Protein AF-A0AAW8JD88-F1 (afdb_monomer)

Stru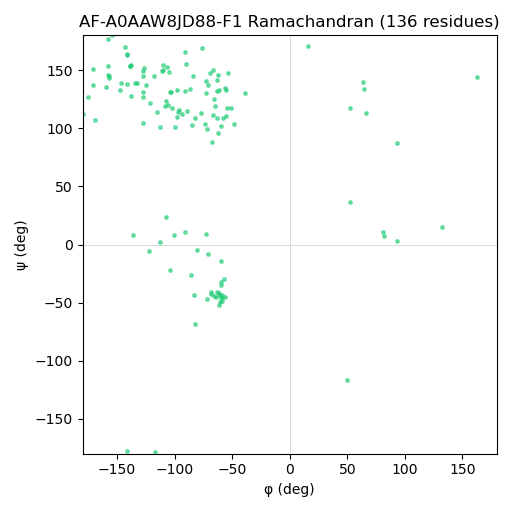cture (mmCIF, N/CA/C/O backbone):
data_AF-A0AAW8JD88-F1
#
_entry.id   AF-A0AAW8JD88-F1
#
loop_
_atom_site.group_PDB
_atom_site.id
_atom_site.type_symbol
_atom_site.label_atom_id
_atom_site.label_alt_id
_atom_site.label_comp_id
_atom_site.label_asym_id
_atom_site.label_entity_id
_atom_site.label_seq_id
_atom_site.pdbx_PDB_ins_code
_atom_site.Cartn_x
_atom_site.Cartn_y
_atom_site.Cartn_z
_atom_site.occupancy
_atom_site.B_iso_or_equiv
_atom_site.auth_seq_id
_atom_site.auth_comp_id
_atom_site.auth_asym_id
_atom_site.auth_atom_id
_atom_site.pdbx_PDB_model_num
ATOM 1 N N . MET A 1 1 ? -18.178 -55.313 57.713 1.00 43.75 1 MET A N 1
ATOM 2 C CA . MET A 1 1 ? -18.282 -54.591 59.000 1.00 43.75 1 MET A CA 1
ATOM 3 C C . MET A 1 1 ? -17.982 -55.591 60.119 1.00 43.75 1 MET A C 1
ATOM 5 O O . MET A 1 1 ? -18.833 -56.425 60.384 1.00 43.75 1 MET A O 1
ATOM 9 N N . LEU A 1 2 ? -16.774 -55.594 60.708 1.00 39.50 2 LEU A N 1
ATOM 10 C CA . LEU A 1 2 ? -16.483 -56.293 61.974 1.00 39.50 2 LEU A CA 1
ATOM 11 C C . LEU A 1 2 ? -15.242 -55.688 62.670 1.00 39.50 2 LEU A C 1
ATOM 13 O O . LEU A 1 2 ? -14.351 -55.156 62.017 1.00 39.50 2 LEU A O 1
ATOM 17 N N . ARG A 1 3 ? -15.291 -55.693 64.005 1.00 40.66 3 ARG A N 1
ATOM 18 C CA . ARG A 1 3 ? -14.590 -54.881 65.019 1.00 40.66 3 ARG A CA 1
ATOM 19 C C . ARG A 1 3 ? -13.083 -55.187 65.230 1.00 40.66 3 ARG A C 1
ATOM 21 O O . ARG A 1 3 ? -12.720 -56.350 65.271 1.00 40.66 3 ARG A O 1
ATOM 28 N N . ARG A 1 4 ? -12.284 -54.111 65.428 1.00 40.97 4 ARG A N 1
ATOM 29 C CA . ARG A 1 4 ? -11.343 -53.726 66.544 1.00 40.97 4 ARG A CA 1
ATOM 30 C C . ARG A 1 4 ? -10.883 -54.802 67.575 1.00 40.97 4 ARG A C 1
ATOM 32 O O . ARG A 1 4 ? -11.647 -55.738 67.768 1.00 40.97 4 ARG A O 1
ATOM 39 N N . PRO A 1 5 ? -9.890 -54.549 68.482 1.00 62.41 5 PRO A N 1
ATOM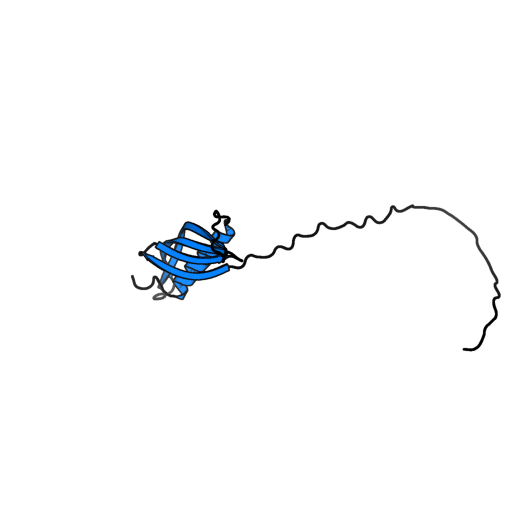 40 C CA . PRO A 1 5 ? -8.708 -53.636 68.530 1.00 62.41 5 PRO A CA 1
ATOM 41 C C . PRO A 1 5 ? -7.434 -54.289 69.183 1.00 62.41 5 PRO A C 1
ATOM 43 O O . PRO A 1 5 ? -7.495 -55.442 69.581 1.00 62.41 5 PRO A O 1
ATOM 46 N N . PHE A 1 6 ? -6.305 -53.567 69.332 1.00 46.56 6 PHE A N 1
ATOM 47 C CA . PHE A 1 6 ? -5.532 -53.339 70.590 1.00 46.56 6 PHE A CA 1
ATOM 48 C C . PHE A 1 6 ? -4.091 -52.839 70.338 1.00 46.56 6 PHE A C 1
ATOM 50 O O . PHE A 1 6 ? -3.442 -53.188 69.359 1.00 46.56 6 PHE A O 1
ATOM 57 N N . SER A 1 7 ? -3.643 -51.966 71.242 1.00 39.19 7 SER A N 1
ATOM 58 C CA . SER A 1 7 ? -2.461 -51.100 71.178 1.00 39.19 7 SER A CA 1
ATOM 59 C C . SER A 1 7 ? -1.167 -51.703 71.747 1.00 39.19 7 SER A C 1
ATOM 61 O O . SER A 1 7 ? -1.220 -52.454 72.711 1.00 39.19 7 SER A O 1
ATOM 63 N N . ALA A 1 8 ? -0.052 -51.161 71.231 1.00 45.03 8 ALA A N 1
ATOM 64 C CA . ALA A 1 8 ? 1.182 -50.707 71.904 1.00 45.03 8 ALA A CA 1
ATOM 65 C C . ALA A 1 8 ? 2.101 -51.701 72.642 1.00 45.03 8 ALA A C 1
ATOM 67 O O . ALA A 1 8 ? 1.667 -52.400 73.542 1.00 45.03 8 ALA A O 1
ATOM 68 N N . PHE A 1 9 ? 3.416 -51.589 72.386 1.00 38.41 9 PHE A N 1
ATOM 69 C CA . PHE A 1 9 ? 4.437 -51.424 73.436 1.00 38.41 9 PHE A CA 1
ATOM 70 C C . PHE A 1 9 ? 5.723 -50.774 72.874 1.00 38.41 9 PHE A C 1
ATOM 72 O O . PHE A 1 9 ? 6.105 -51.004 71.731 1.00 38.41 9 PHE A O 1
ATOM 79 N N . VAL A 1 10 ? 6.341 -49.921 73.694 1.00 41.00 10 VAL A N 1
ATOM 80 C CA . VAL A 1 10 ? 7.486 -49.017 73.449 1.00 41.00 10 VAL A CA 1
ATOM 81 C C . VAL A 1 10 ? 8.726 -49.525 74.204 1.00 41.00 10 VAL A C 1
ATOM 83 O O . VAL A 1 10 ? 8.548 -50.062 75.292 1.00 41.00 10 VAL A O 1
ATOM 86 N N . LEU A 1 11 ? 9.950 -49.273 73.703 1.00 31.30 11 LEU A N 1
ATOM 87 C CA . LEU A 1 11 ? 11.196 -49.034 74.485 1.00 31.30 11 LEU A CA 1
ATOM 88 C C . LEU A 1 11 ? 12.295 -48.512 73.509 1.00 31.30 11 LEU A C 1
ATOM 90 O O . LEU A 1 11 ? 12.597 -49.209 72.549 1.00 31.30 11 LEU A O 1
ATOM 94 N N . ALA A 1 12 ? 12.711 -47.230 73.491 1.00 41.97 12 ALA A N 1
ATOM 95 C CA . ALA A 1 12 ? 13.675 -46.503 74.359 1.00 41.97 12 ALA A CA 1
ATOM 96 C C . ALA A 1 12 ? 15.127 -47.044 74.260 1.00 41.97 12 ALA A C 1
ATOM 98 O O . ALA A 1 12 ? 15.292 -48.252 74.236 1.00 41.97 12 ALA A O 1
ATOM 99 N N . VAL A 1 13 ? 16.254 -46.309 74.239 1.00 41.78 13 VAL A N 1
ATOM 100 C CA . VAL A 1 13 ? 16.716 -44.899 74.397 1.00 41.78 13 VAL A CA 1
ATOM 101 C C . VAL A 1 13 ? 18.226 -44.928 73.984 1.00 41.78 13 VAL A C 1
ATOM 103 O O . VAL A 1 13 ? 18.814 -46.003 74.053 1.00 41.78 13 VAL A O 1
ATOM 106 N N . THR A 1 14 ? 18.873 -43.876 73.445 1.00 35.09 14 THR A N 1
ATOM 107 C CA . THR A 1 14 ? 19.879 -43.033 74.157 1.00 35.09 14 THR A CA 1
ATOM 108 C C . THR A 1 14 ? 20.287 -41.774 73.356 1.00 35.09 14 THR A C 1
ATOM 110 O O . THR A 1 14 ? 20.544 -41.829 72.159 1.00 35.09 14 THR A O 1
ATOM 113 N N . LEU A 1 15 ? 20.384 -40.638 74.061 1.00 44.66 15 LEU A N 1
ATOM 114 C CA . LEU A 1 15 ? 21.053 -39.369 73.691 1.00 44.66 15 LEU A CA 1
ATOM 115 C C . LEU A 1 15 ? 22.353 -39.259 74.529 1.00 44.66 15 LEU A C 1
ATOM 117 O O . LEU A 1 15 ? 22.360 -39.834 75.623 1.00 44.66 15 LEU A O 1
ATOM 121 N N . PRO A 1 16 ? 23.432 -38.559 74.095 1.00 46.31 16 PRO A N 1
ATOM 122 C CA . PRO A 1 16 ? 23.531 -37.099 74.323 1.00 46.31 16 PRO A CA 1
ATOM 123 C C . PRO A 1 16 ? 24.277 -36.284 73.224 1.00 46.31 16 PRO A C 1
ATOM 125 O O . PRO A 1 16 ? 25.270 -36.725 72.664 1.00 46.31 16 PRO A O 1
ATOM 128 N N . ILE A 1 17 ? 23.708 -35.155 72.771 1.00 48.22 17 ILE A N 1
ATOM 129 C CA . ILE A 1 17 ? 24.075 -33.735 73.041 1.00 48.22 17 ILE A CA 1
ATOM 130 C C . ILE A 1 17 ? 25.439 -33.273 72.483 1.00 48.22 17 ILE A C 1
ATOM 132 O O . ILE A 1 17 ? 26.474 -33.623 73.035 1.00 48.22 17 ILE A O 1
ATOM 136 N N . THR A 1 18 ? 25.426 -32.353 71.499 1.00 38.62 18 THR A N 1
ATOM 137 C CA . THR A 1 18 ? 26.150 -31.050 71.538 1.00 38.62 18 THR A CA 1
ATOM 138 C C . THR A 1 18 ? 25.856 -30.156 70.308 1.00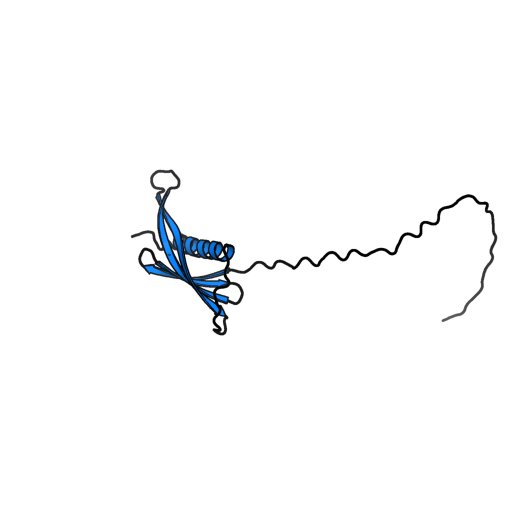 38.62 18 THR A C 1
ATOM 140 O O . THR A 1 18 ? 26.058 -30.573 69.177 1.00 38.62 18 THR A O 1
ATOM 143 N N . GLY A 1 19 ? 25.436 -28.899 70.545 1.00 38.09 19 GLY A N 1
ATOM 144 C CA . GLY A 1 19 ? 25.866 -27.723 69.758 1.00 38.09 19 GLY A CA 1
ATOM 145 C C . GLY A 1 19 ? 25.056 -27.214 68.544 1.00 38.09 19 GLY A C 1
A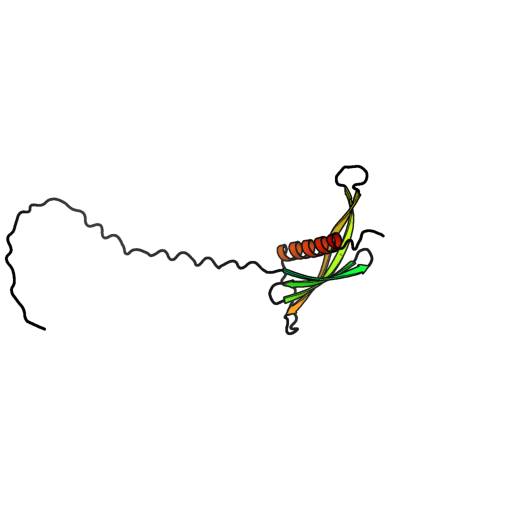TOM 146 O O . GLY A 1 19 ? 25.417 -27.496 67.416 1.00 38.09 19 GLY A O 1
ATOM 147 N N . LEU A 1 20 ? 24.066 -26.344 68.808 1.00 39.16 20 LEU A N 1
ATOM 148 C CA . LEU A 1 20 ? 23.851 -25.001 68.210 1.00 39.16 20 LEU A CA 1
ATOM 149 C C . LEU A 1 20 ? 23.827 -24.799 66.669 1.00 39.16 20 LEU A C 1
ATOM 151 O O . LEU A 1 20 ? 24.849 -24.917 66.016 1.00 39.16 20 LEU A O 1
ATOM 155 N N . PHE A 1 21 ? 22.682 -24.347 66.128 1.00 42.06 21 PHE A N 1
ATOM 156 C CA . PHE A 1 21 ? 22.431 -23.008 65.534 1.00 42.06 21 PHE A CA 1
ATOM 157 C C . PHE A 1 21 ? 20.967 -22.952 65.045 1.00 42.06 21 PHE A C 1
ATOM 159 O O . PHE A 1 21 ? 20.595 -23.638 64.098 1.00 42.06 21 PHE A O 1
ATOM 166 N N . ILE A 1 22 ? 20.118 -22.130 65.675 1.00 38.56 22 ILE A N 1
ATOM 167 C CA . ILE A 1 22 ? 18.812 -21.775 65.097 1.00 38.56 22 ILE A CA 1
ATOM 168 C C . ILE A 1 22 ? 19.064 -20.646 64.102 1.00 38.56 22 ILE A C 1
ATOM 170 O O . ILE A 1 22 ? 19.347 -19.520 64.505 1.00 38.56 22 ILE A O 1
ATOM 174 N N . TYR A 1 23 ? 18.944 -20.936 62.808 1.00 38.34 23 TYR A N 1
ATOM 175 C CA . TYR A 1 23 ? 18.713 -19.905 61.804 1.00 38.34 23 TYR A CA 1
ATOM 176 C C . TYR A 1 23 ? 17.220 -19.921 61.482 1.00 38.34 23 TYR A C 1
ATOM 178 O O . TYR A 1 23 ? 16.734 -20.790 60.760 1.00 38.34 23 TYR A O 1
ATOM 186 N N . SER A 1 24 ? 16.472 -18.973 62.050 1.00 47.47 24 SER A N 1
ATOM 187 C CA . SER A 1 24 ? 15.120 -18.667 61.579 1.00 47.47 24 SER A CA 1
ATOM 188 C C . SER A 1 24 ? 15.235 -18.063 60.180 1.00 47.47 24 SER A C 1
ATOM 190 O O . SER A 1 24 ? 15.365 -16.850 60.017 1.00 47.47 24 SER A O 1
ATOM 192 N N . GLY A 1 25 ? 15.242 -18.927 59.165 1.00 39.91 25 GLY A N 1
ATOM 193 C CA . GLY A 1 25 ? 15.118 -18.535 57.769 1.00 39.91 25 GLY A CA 1
ATOM 194 C C . GLY A 1 25 ? 13.743 -17.916 57.549 1.00 39.91 25 GLY A C 1
ATOM 195 O O . GLY A 1 25 ? 12.719 -18.545 57.812 1.00 39.91 25 GLY A O 1
ATOM 196 N N . LYS A 1 26 ? 13.734 -16.650 57.134 1.00 39.84 26 LYS A N 1
ATOM 197 C CA . LYS A 1 26 ? 12.527 -15.877 56.843 1.00 39.84 26 LYS A CA 1
ATOM 198 C C . LYS A 1 26 ? 11.629 -16.610 55.844 1.00 39.84 26 LYS A C 1
ATOM 200 O O . LYS A 1 26 ? 12.125 -17.301 54.959 1.00 39.84 26 LYS A O 1
ATOM 205 N N . ALA A 1 27 ? 10.318 -16.412 56.004 1.00 46.28 27 ALA A N 1
ATOM 206 C CA . ALA A 1 27 ? 9.276 -16.887 55.103 1.00 46.28 27 ALA A CA 1
ATOM 207 C C . ALA A 1 27 ? 9.709 -16.772 53.635 1.00 46.28 27 ALA A C 1
ATO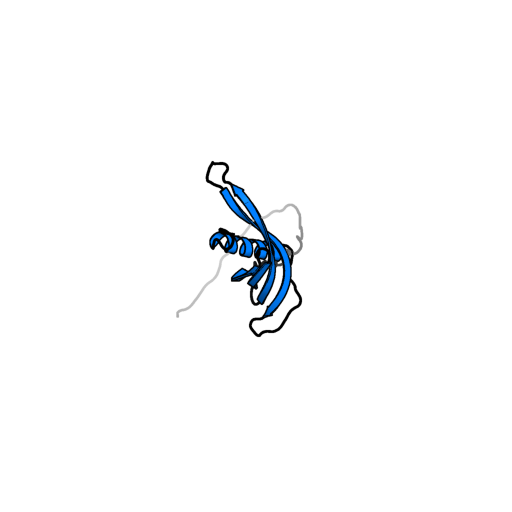M 209 O O . ALA A 1 27 ? 10.187 -15.717 53.212 1.00 46.28 27 ALA A O 1
ATOM 210 N N . ASN A 1 28 ? 9.536 -17.871 52.897 1.00 42.31 28 ASN A N 1
ATOM 211 C CA . ASN A 1 28 ? 9.706 -17.941 51.452 1.00 42.31 28 ASN A CA 1
ATOM 212 C C . ASN A 1 28 ? 8.943 -16.774 50.816 1.00 42.31 28 ASN A C 1
ATOM 214 O O . ASN A 1 28 ? 7.715 -16.799 50.733 1.00 42.31 28 ASN A O 1
ATOM 218 N N . GLN A 1 29 ? 9.663 -15.737 50.393 1.00 48.22 29 GLN A N 1
ATOM 219 C CA . GLN A 1 29 ? 9.097 -14.750 49.493 1.00 48.22 29 GLN A CA 1
ATOM 220 C C . GLN A 1 29 ? 8.976 -15.440 48.146 1.00 48.22 29 GLN A C 1
ATOM 222 O O . GLN A 1 29 ? 9.956 -15.609 47.422 1.00 48.22 29 GLN A O 1
ATOM 227 N N . GLN A 1 30 ? 7.768 -15.903 47.849 1.00 45.84 30 GLN A N 1
ATOM 228 C CA . GLN A 1 30 ? 7.393 -16.330 46.518 1.00 45.84 30 GLN A CA 1
ATOM 229 C C . GLN A 1 30 ? 7.503 -15.095 45.620 1.00 45.84 30 GLN A C 1
ATOM 231 O O . GLN A 1 30 ? 6.623 -14.235 45.607 1.00 45.84 30 GLN A O 1
ATOM 236 N N . VAL A 1 31 ? 8.644 -14.961 44.940 1.00 46.69 31 VAL A N 1
ATOM 237 C CA . VAL A 1 31 ? 8.865 -13.931 43.927 1.00 46.69 31 VAL A CA 1
ATOM 238 C C . VAL A 1 31 ? 7.811 -14.164 42.852 1.00 46.69 31 VAL A C 1
ATOM 240 O O . VAL A 1 31 ? 7.905 -15.100 42.062 1.00 46.69 31 VAL A O 1
ATOM 243 N N . THR A 1 32 ? 6.763 -13.347 42.864 1.00 52.34 32 THR A N 1
ATOM 244 C CA . THR A 1 32 ? 5.799 -13.311 41.769 1.00 52.34 32 THR A CA 1
ATOM 245 C C . THR A 1 32 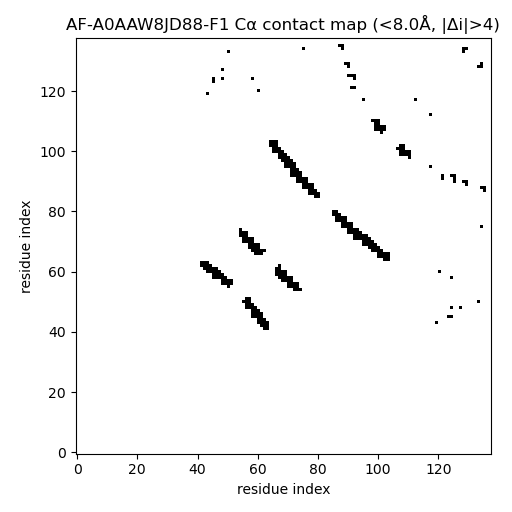? 6.517 -12.610 40.627 1.00 52.34 32 THR A C 1
ATOM 247 O O . THR A 1 32 ? 6.752 -11.405 40.687 1.00 52.34 32 THR A O 1
ATOM 250 N N . LEU A 1 33 ? 6.960 -13.382 39.634 1.00 53.72 33 LEU A N 1
ATOM 251 C CA . LEU A 1 33 ? 7.485 -12.827 38.391 1.00 53.72 33 LEU A CA 1
ATOM 252 C C . LEU A 1 33 ? 6.399 -11.912 37.800 1.00 53.72 33 LEU A C 1
ATOM 254 O O . LEU A 1 33 ? 5.229 -12.311 37.809 1.00 53.72 33 LEU A O 1
ATOM 258 N N . PRO A 1 34 ? 6.732 -10.699 37.324 1.00 58.66 34 PRO A N 1
ATOM 259 C CA . PRO A 1 34 ? 5.751 -9.871 36.641 1.00 58.66 34 PRO A CA 1
ATOM 260 C C . PRO A 1 34 ? 5.165 -10.688 35.489 1.00 58.66 34 PRO A C 1
ATOM 262 O O . PRO A 1 34 ? 5.907 -11.341 34.753 1.00 58.66 34 PRO A O 1
ATOM 265 N N . ALA A 1 35 ? 3.838 -10.688 35.366 1.00 64.94 35 ALA A N 1
ATOM 266 C CA . ALA A 1 35 ? 3.178 -11.295 34.224 1.00 64.94 35 ALA A CA 1
ATOM 267 C C . ALA A 1 35 ? 3.761 -10.651 32.960 1.00 64.94 35 ALA A C 1
ATOM 269 O O . ALA A 1 35 ? 3.575 -9.460 32.715 1.00 64.94 35 ALA A O 1
ATOM 270 N N . ILE A 1 36 ? 4.522 -11.429 32.194 1.00 62.62 36 ILE A N 1
ATOM 271 C CA . ILE A 1 36 ? 4.904 -11.076 30.832 1.00 62.62 36 ILE A CA 1
ATOM 272 C C . ILE A 1 36 ? 3.595 -10.875 30.075 1.00 62.62 36 ILE A C 1
ATOM 274 O O . ILE A 1 36 ? 2.848 -11.831 29.873 1.00 62.62 36 ILE A O 1
ATOM 278 N N . SER A 1 37 ? 3.284 -9.620 29.738 1.00 64.19 37 SER A N 1
ATOM 279 C CA . SER A 1 37 ? 2.168 -9.308 28.849 1.00 64.19 37 SER A CA 1
ATOM 280 C C . SER A 1 37 ? 2.383 -10.122 27.578 1.00 64.19 37 SER A C 1
ATOM 282 O O . SER A 1 37 ? 3.432 -9.995 26.942 1.00 64.19 37 SER A O 1
ATOM 284 N N . ALA A 1 38 ? 1.458 -11.026 27.265 1.00 66.94 38 ALA A N 1
ATOM 285 C CA . ALA A 1 38 ? 1.566 -11.855 26.078 1.00 66.94 38 ALA A CA 1
ATOM 286 C C . ALA A 1 38 ? 1.533 -10.932 24.853 1.00 66.94 38 ALA A C 1
ATOM 288 O O . ALA A 1 38 ? 0.505 -10.327 24.551 1.00 66.94 38 ALA A O 1
ATOM 289 N N . TYR A 1 39 ? 2.674 -10.781 24.180 1.00 71.12 39 TYR A N 1
ATOM 290 C CA . TYR A 1 39 ? 2.740 -10.068 22.912 1.00 71.12 39 TYR A CA 1
ATOM 291 C C . TYR A 1 39 ? 1.957 -10.879 21.882 1.00 71.12 39 TYR A C 1
ATOM 293 O O . TYR A 1 39 ? 2.355 -11.990 21.531 1.00 71.12 39 TYR A O 1
ATOM 301 N N . THR A 1 40 ? 0.823 -10.340 21.446 1.00 77.19 40 THR A N 1
ATOM 302 C CA . THR A 1 40 ? 0.045 -10.899 20.340 1.00 77.19 40 THR A CA 1
ATOM 303 C C . THR A 1 40 ? 0.452 -10.131 19.086 1.00 77.19 40 THR A C 1
ATOM 305 O O . THR A 1 40 ? 0.269 -8.914 19.068 1.00 77.19 40 THR A O 1
ATOM 308 N N . PRO A 1 41 ? 1.063 -10.782 18.080 1.00 85.94 41 PRO A N 1
ATOM 309 C CA . PRO A 1 41 ? 1.382 -10.123 16.820 1.00 85.94 41 PRO A CA 1
ATOM 310 C C . PRO A 1 41 ? 0.103 -9.669 16.110 1.00 85.94 41 PRO A C 1
ATOM 312 O O . PRO A 1 41 ? -0.881 -10.409 16.106 1.00 85.94 41 PRO A O 1
ATOM 315 N N . SER A 1 42 ? 0.141 -8.496 15.480 1.00 92.44 42 SER A N 1
ATOM 316 C CA . SER A 1 42 ? -0.939 -8.048 14.598 1.00 92.44 42 SER A CA 1
ATOM 317 C C . SER A 1 42 ? -0.999 -8.878 13.317 1.00 92.44 42 SER A C 1
ATOM 319 O O . SER A 1 42 ? 0.023 -9.344 12.803 1.00 92.44 42 SER A O 1
ATOM 321 N N . THR A 1 43 ? -2.210 -9.051 12.798 1.00 96.19 43 THR A N 1
ATOM 322 C CA . THR A 1 43 ? -2.499 -9.767 11.554 1.00 96.19 43 THR A CA 1
ATOM 323 C C . THR A 1 43 ? -2.777 -8.774 10.433 1.00 96.19 43 THR A C 1
ATOM 325 O O . THR A 1 43 ? -3.593 -7.869 10.594 1.00 96.19 43 THR A O 1
ATOM 328 N N . TYR A 1 44 ? -2.128 -8.973 9.284 1.00 97.31 44 TYR A N 1
ATOM 329 C CA . TYR A 1 44 ? -2.266 -8.121 8.103 1.00 97.31 44 TYR A CA 1
ATOM 330 C C . TYR A 1 44 ? -2.838 -8.919 6.930 1.00 97.31 44 TYR A C 1
ATOM 332 O O . TYR A 1 44 ? -2.503 -10.092 6.752 1.00 97.31 44 TYR A O 1
ATOM 340 N N . GLY A 1 45 ? -3.653 -8.269 6.103 1.00 97.50 45 GLY A N 1
ATOM 341 C CA . GLY A 1 45 ? -4.172 -8.833 4.858 1.00 97.50 45 GLY A CA 1
ATOM 342 C C . GLY A 1 45 ? -4.341 -7.756 3.795 1.00 97.50 45 GLY A C 1
ATOM 343 O O . GLY A 1 45 ? -4.778 -6.652 4.101 1.00 97.50 45 GLY A O 1
ATOM 344 N N . LEU A 1 46 ? -3.979 -8.056 2.547 1.00 97.88 46 LEU A N 1
ATOM 345 C CA . LEU A 1 46 ? -4.241 -7.181 1.406 1.00 97.88 46 LEU A CA 1
ATOM 346 C C . LEU A 1 46 ? -5.504 -7.668 0.691 1.00 97.88 46 LEU A C 1
ATOM 348 O O . LEU A 1 46 ? -5.486 -8.710 0.042 1.00 97.88 46 LEU A O 1
ATOM 352 N N . GLU A 1 47 ? -6.585 -6.904 0.800 1.00 97.69 47 GLU A N 1
ATOM 353 C CA . GLU A 1 47 ? -7.890 -7.258 0.228 1.00 97.69 47 GLU A CA 1
ATOM 354 C C . GLU A 1 47 ? -7.979 -6.878 -1.247 1.00 97.69 47 GLU A C 1
ATOM 356 O O . GLU A 1 47 ? -8.493 -7.618 -2.084 1.00 97.69 47 GLU A O 1
ATOM 361 N N . SER A 1 48 ? -7.492 -5.684 -1.581 1.00 97.88 48 SER A N 1
ATOM 362 C CA . SER A 1 48 ? -7.424 -5.231 -2.965 1.00 97.88 48 SER A CA 1
ATOM 363 C C . SER A 1 48 ? -6.378 -4.145 -3.137 1.00 97.88 48 SER A C 1
ATOM 365 O O . SER A 1 48 ? -6.076 -3.390 -2.213 1.00 97.88 48 SER A O 1
ATOM 367 N N . LEU A 1 49 ? -5.853 -4.047 -4.353 1.00 98.50 49 LEU A N 1
ATOM 368 C CA . LEU A 1 49 ? -4.949 -2.989 -4.767 1.00 98.50 49 LEU A CA 1
ATOM 369 C C . LEU A 1 49 ? -5.283 -2.582 -6.193 1.00 98.50 49 LEU A C 1
ATOM 371 O O . LEU A 1 49 ? -5.531 -3.424 -7.059 1.00 98.50 49 LEU A O 1
ATOM 375 N N . LYS A 1 50 ? -5.266 -1.275 -6.441 1.00 97.62 50 LYS A N 1
ATOM 376 C CA . LYS A 1 50 ? -5.451 -0.705 -7.769 1.00 97.62 50 LYS A CA 1
ATOM 377 C C . LYS A 1 50 ? -4.461 0.428 -8.000 1.00 97.62 50 LYS A C 1
ATOM 379 O O . LYS A 1 50 ? -4.413 1.379 -7.225 1.00 97.62 50 LYS A O 1
ATOM 384 N N . LEU A 1 51 ? -3.734 0.364 -9.111 1.00 97.56 51 LEU A N 1
ATOM 385 C CA . LEU A 1 51 ? -2.951 1.497 -9.599 1.00 97.56 51 LEU A CA 1
ATOM 386 C C . LEU A 1 51 ? -3.902 2.556 -10.169 1.00 97.56 51 LEU A C 1
ATOM 388 O O . LEU A 1 51 ? -4.818 2.247 -10.936 1.00 97.56 51 LEU A O 1
ATOM 392 N N . THR A 1 52 ? -3.720 3.803 -9.752 1.00 96.88 52 THR A N 1
ATOM 393 C CA . THR A 1 52 ? -4.564 4.940 -10.146 1.00 96.88 52 THR A CA 1
ATOM 394 C C . THR A 1 52 ? -3.883 5.825 -11.186 1.00 96.88 52 THR A C 1
ATOM 396 O O . THR A 1 52 ? -4.567 6.517 -11.938 1.00 96.88 52 THR A O 1
ATOM 399 N N . SER A 1 53 ? -2.553 5.770 -11.270 1.00 95.50 53 SER A N 1
ATOM 400 C CA . SER A 1 53 ? -1.727 6.405 -12.300 1.00 95.50 53 SER A CA 1
ATOM 401 C C . SER A 1 53 ? -0.400 5.635 -12.448 1.00 95.50 53 SER A C 1
ATOM 403 O O . SER A 1 53 ? -0.190 4.676 -11.706 1.00 95.50 53 SER A O 1
ATOM 405 N N . PRO A 1 54 ? 0.520 6.042 -13.346 1.00 94.38 54 PRO A N 1
ATOM 406 C CA . PRO A 1 54 ? 1.838 5.411 -13.467 1.00 94.38 54 PRO A CA 1
ATOM 407 C C . PRO A 1 54 ? 2.719 5.461 -12.206 1.00 94.38 54 PRO A C 1
ATOM 409 O O . PRO A 1 54 ? 3.733 4.773 -12.163 1.00 94.38 54 PRO A O 1
ATOM 412 N N . THR A 1 55 ? 2.380 6.289 -11.209 1.00 96.38 55 THR A N 1
ATOM 413 C CA . THR A 1 55 ? 3.171 6.459 -9.974 1.00 96.38 55 THR A CA 1
ATOM 414 C C . THR A 1 55 ? 2.326 6.487 -8.701 1.00 96.38 55 THR A C 1
ATOM 416 O O . THR A 1 55 ? 2.841 6.787 -7.624 1.00 96.38 55 THR A O 1
ATOM 419 N N . THR A 1 56 ? 1.023 6.203 -8.788 1.00 97.94 56 THR A N 1
ATOM 420 C CA . THR A 1 56 ? 0.114 6.243 -7.632 1.00 97.94 56 THR A CA 1
ATOM 421 C C . THR A 1 56 ? -0.845 5.065 -7.625 1.00 97.94 56 THR A C 1
ATOM 423 O O . THR A 1 56 ? -1.206 4.534 -8.678 1.00 97.94 56 THR A O 1
ATOM 426 N N . GLY A 1 57 ? -1.324 4.691 -6.444 1.00 97.94 57 GLY A N 1
ATOM 427 C CA . GLY A 1 57 ? -2.329 3.651 -6.279 1.00 97.94 57 GLY A CA 1
ATOM 428 C C . GLY A 1 57 ? -3.096 3.769 -4.971 1.00 97.94 57 GLY A C 1
ATOM 429 O O . GLY A 1 57 ? -2.823 4.639 -4.144 1.00 97.94 57 GLY A O 1
ATOM 430 N N . THR A 1 58 ? -4.063 2.875 -4.814 1.00 98.44 58 THR A N 1
ATOM 431 C CA . THR A 1 58 ? -4.873 2.737 -3.606 1.00 98.44 58 THR A CA 1
ATOM 432 C C . THR A 1 58 ? -4.944 1.264 -3.216 1.00 98.44 58 THR A C 1
ATOM 434 O O . THR A 1 58 ? -5.089 0.398 -4.085 1.00 98.44 58 THR A O 1
ATOM 437 N N . ALA A 1 59 ? -4.846 0.972 -1.923 1.00 98.50 59 ALA A N 1
ATOM 438 C CA . ALA A 1 59 ? -4.949 -0.371 -1.366 1.00 98.50 59 ALA A CA 1
ATOM 439 C C . ALA A 1 59 ? -5.987 -0.425 -0.237 1.00 98.50 59 ALA A C 1
ATOM 441 O O . ALA A 1 59 ? -6.133 0.524 0.532 1.00 98.50 59 ALA A O 1
ATOM 442 N N . ILE A 1 60 ? -6.693 -1.550 -0.137 1.00 98.38 60 ILE A N 1
ATOM 443 C CA . ILE A 1 60 ? -7.540 -1.894 1.006 1.00 98.38 60 ILE A CA 1
ATOM 444 C C . ILE A 1 60 ? -6.834 -3.007 1.766 1.00 98.38 60 ILE A C 1
ATOM 446 O O . ILE A 1 60 ? -6.581 -4.074 1.208 1.00 98.38 60 ILE A O 1
ATOM 450 N N . ILE A 1 61 ? -6.508 -2.740 3.025 1.00 98.25 61 ILE A N 1
ATOM 451 C CA . ILE A 1 61 ? -5.739 -3.629 3.892 1.00 98.25 61 ILE A CA 1
ATOM 452 C C . ILE A 1 61 ? -6.539 -3.894 5.164 1.00 98.25 61 ILE A C 1
ATOM 454 O O . ILE A 1 61 ? -7.109 -2.970 5.738 1.00 98.25 61 ILE A O 1
ATOM 458 N N . THR A 1 62 ? -6.570 -5.136 5.627 1.00 98.00 62 THR A N 1
ATOM 459 C CA . THR A 1 62 ? -7.046 -5.480 6.968 1.00 98.00 62 THR A CA 1
ATOM 460 C C . THR A 1 62 ? -5.879 -5.473 7.946 1.00 98.00 62 THR A C 1
ATOM 462 O O . THR A 1 62 ? -4.839 -6.070 7.661 1.00 98.00 62 THR A O 1
ATOM 465 N N . LEU A 1 63 ? -6.061 -4.824 9.093 1.00 97.38 63 LEU A N 1
ATOM 466 C CA . LEU A 1 63 ? -5.147 -4.847 10.232 1.00 97.38 63 LEU A CA 1
ATOM 467 C C . LEU A 1 63 ? -5.949 -5.221 11.475 1.00 97.38 63 LEU A C 1
ATOM 469 O O . LEU A 1 63 ? -6.700 -4.394 11.992 1.00 97.38 63 LEU A O 1
ATOM 473 N N . ASP A 1 64 ? -5.806 -6.464 11.927 1.00 94.94 64 ASP A N 1
ATOM 474 C CA . ASP A 1 64 ? -6.651 -7.048 12.972 1.00 94.94 64 ASP A CA 1
ATOM 475 C C . ASP A 1 64 ? -8.150 -6.829 12.646 1.00 94.94 64 ASP A C 1
ATOM 477 O O . ASP A 1 64 ? -8.624 -7.290 11.607 1.00 94.94 64 ASP A O 1
ATOM 481 N N . ASP A 1 65 ? -8.887 -6.088 13.478 1.00 95.56 65 ASP A N 1
ATOM 482 C CA . ASP A 1 65 ? -10.319 -5.792 13.286 1.00 95.56 65 ASP A CA 1
ATOM 483 C C . ASP A 1 65 ? -10.593 -4.494 12.486 1.00 95.56 65 ASP A C 1
ATOM 485 O O . ASP A 1 65 ? -11.731 -4.008 12.422 1.00 95.56 65 ASP A O 1
ATOM 489 N N . PHE A 1 66 ? -9.557 -3.905 11.881 1.00 97.94 66 PHE A N 1
ATOM 490 C CA . PHE A 1 66 ? -9.635 -2.642 11.148 1.00 97.94 66 PHE A CA 1
ATOM 491 C C . PHE A 1 66 ? -9.439 -2.819 9.645 1.00 97.94 66 PHE A C 1
ATOM 493 O O . PHE A 1 66 ? -8.684 -3.665 9.176 1.00 97.94 66 PHE A O 1
ATOM 500 N N . ILE A 1 67 ? -10.089 -1.941 8.886 1.00 98.19 67 ILE A N 1
ATOM 501 C CA . ILE A 1 67 ? -9.914 -1.756 7.450 1.00 98.19 67 ILE A CA 1
ATOM 502 C C . ILE A 1 67 ? -9.180 -0.434 7.230 1.00 98.19 67 ILE A C 1
ATOM 504 O O . ILE A 1 67 ? -9.653 0.633 7.631 1.00 98.19 67 ILE A O 1
ATOM 508 N N . LEU A 1 68 ? -8.050 -0.506 6.541 1.00 98.50 68 LEU A N 1
ATOM 509 C CA . LEU A 1 68 ? -7.206 0.608 6.143 1.00 98.50 68 LEU A CA 1
ATOM 510 C C . LEU A 1 68 ? -7.397 0.841 4.642 1.00 98.50 68 LEU A C 1
ATOM 512 O O . LEU A 1 68 ? -7.116 -0.042 3.835 1.00 98.50 68 LEU A O 1
ATOM 516 N N . ASN A 1 69 ? -7.857 2.032 4.260 1.00 98.25 69 ASN A N 1
ATOM 517 C CA . ASN A 1 69 ? -7.791 2.498 2.873 1.00 98.25 69 ASN A CA 1
ATOM 518 C C . ASN A 1 69 ? -6.549 3.371 2.748 1.00 98.25 69 ASN A C 1
ATOM 520 O O . ASN A 1 69 ? -6.474 4.423 3.385 1.00 98.25 69 ASN A O 1
ATOM 524 N N . VAL A 1 70 ? -5.582 2.901 1.971 1.00 98.44 70 VAL A N 1
ATOM 525 C CA . VAL A 1 70 ? -4.245 3.479 1.878 1.00 98.44 70 VAL A CA 1
ATOM 526 C C . VAL A 1 70 ? -4.036 4.025 0.477 1.00 98.44 70 VAL A C 1
ATOM 528 O O . VAL A 1 70 ? -3.972 3.254 -0.479 1.00 98.44 70 VAL A O 1
ATOM 531 N N . ASP A 1 71 ? -3.895 5.340 0.360 1.00 98.50 71 ASP A N 1
ATOM 532 C CA . ASP A 1 71 ? -3.392 5.968 -0.861 1.00 98.50 71 ASP A CA 1
ATOM 533 C C . ASP A 1 71 ? -1.861 6.004 -0.820 1.00 98.50 71 ASP A C 1
ATOM 535 O O . ASP A 1 71 ? -1.269 6.390 0.191 1.00 98.50 71 ASP A O 1
ATOM 539 N N . PHE A 1 72 ? -1.203 5.618 -1.914 1.00 98.56 72 PHE A N 1
ATOM 540 C CA . PHE A 1 72 ? 0.256 5.513 -1.970 1.00 98.56 72 PHE A CA 1
ATOM 541 C C . PHE A 1 72 ? 0.845 6.044 -3.279 1.00 98.56 72 PHE A C 1
ATOM 543 O O . PHE A 1 72 ? 0.202 6.024 -4.334 1.00 98.56 72 PHE A O 1
ATOM 550 N N . ASN A 1 73 ? 2.102 6.483 -3.207 1.00 98.50 73 ASN A N 1
ATOM 551 C CA . ASN A 1 73 ? 2.953 6.718 -4.368 1.00 98.50 73 ASN A CA 1
ATOM 552 C C . ASN A 1 73 ? 3.979 5.586 -4.486 1.00 98.50 73 ASN A C 1
ATOM 554 O O . ASN A 1 73 ? 4.444 5.044 -3.482 1.00 98.50 73 ASN A O 1
ATOM 558 N N . TYR A 1 74 ? 4.376 5.265 -5.710 1.00 98.12 74 TYR A N 1
ATOM 559 C CA . TYR A 1 74 ? 5.431 4.297 -5.974 1.00 98.12 74 TYR A CA 1
ATOM 560 C C . TYR A 1 74 ? 6.312 4.744 -7.139 1.00 98.12 74 TYR A C 1
ATOM 562 O O . TYR A 1 74 ? 5.942 5.616 -7.932 1.00 98.12 74 TYR A O 1
ATOM 570 N N . ILE A 1 75 ? 7.488 4.136 -7.229 1.00 97.06 75 ILE A N 1
ATOM 571 C CA . ILE A 1 75 ? 8.410 4.277 -8.351 1.00 97.06 75 ILE A CA 1
ATOM 572 C C . ILE A 1 75 ? 8.782 2.901 -8.897 1.00 97.06 75 ILE A C 1
ATOM 574 O O . ILE A 1 75 ? 8.794 1.909 -8.169 1.00 97.06 75 ILE A O 1
ATOM 578 N N . THR A 1 76 ? 9.095 2.857 -10.187 1.00 95.44 76 THR A N 1
ATOM 579 C CA . THR A 1 76 ? 9.652 1.683 -10.862 1.00 95.44 76 THR A CA 1
ATOM 580 C C . THR A 1 76 ? 11.163 1.820 -10.966 1.00 95.44 76 THR A C 1
ATOM 582 O O . THR A 1 76 ? 11.662 2.867 -11.389 1.00 95.44 76 THR A O 1
ATOM 585 N N . VAL A 1 77 ? 11.890 0.763 -10.627 1.00 93.88 77 VAL A N 1
ATOM 586 C CA . VAL A 1 77 ? 13.354 0.729 -10.648 1.00 93.88 77 VAL A CA 1
ATOM 587 C C . VAL A 1 77 ? 13.801 -0.400 -11.580 1.00 93.88 77 VAL A C 1
ATOM 589 O O . VAL A 1 77 ? 13.406 -1.543 -11.354 1.00 93.88 77 VAL A O 1
ATOM 592 N N . PRO A 1 78 ? 14.594 -0.123 -12.633 1.00 91.31 78 PRO A N 1
ATOM 593 C CA . PRO A 1 78 ? 15.192 -1.179 -13.444 1.00 91.31 78 PRO A CA 1
ATOM 594 C C . PRO A 1 78 ? 16.110 -2.053 -12.588 1.00 91.31 78 PRO A C 1
ATOM 596 O O . PRO A 1 78 ? 16.943 -1.526 -11.851 1.00 91.31 78 PRO A O 1
ATOM 599 N N . ASP A 1 79 ? 15.985 -3.370 -12.709 1.00 91.12 79 ASP A N 1
ATOM 600 C CA . ASP A 1 79 ? 16.742 -4.334 -11.911 1.00 91.12 79 ASP A CA 1
ATOM 601 C C . ASP A 1 79 ? 17.149 -5.546 -12.772 1.00 91.12 79 ASP A C 1
ATOM 603 O O . ASP A 1 79 ? 16.662 -5.727 -13.892 1.00 91.12 79 ASP A O 1
ATOM 607 N N . SER A 1 80 ? 18.109 -6.345 -12.309 1.00 89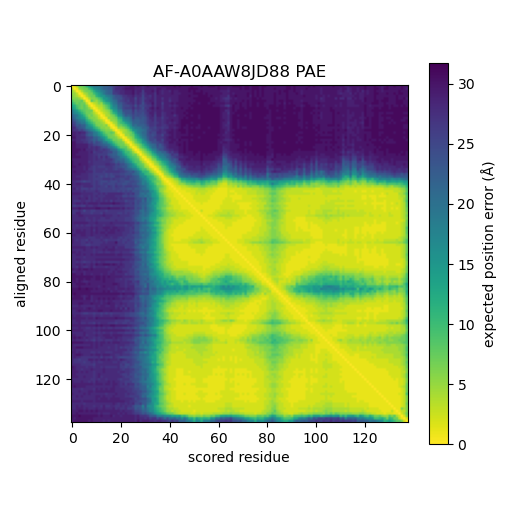.38 80 SER A N 1
ATOM 608 C CA . SER A 1 80 ? 18.602 -7.516 -13.038 1.00 89.38 80 SER A CA 1
ATOM 609 C C . SER A 1 80 ? 19.252 -8.538 -12.113 1.00 89.38 80 SER A C 1
ATOM 611 O O . SER A 1 80 ? 20.000 -8.194 -11.200 1.00 89.38 80 SER A O 1
ATOM 613 N N . TYR A 1 81 ? 19.084 -9.824 -12.433 1.00 87.19 81 TYR A N 1
ATOM 614 C CA . TYR A 1 81 ? 19.821 -10.917 -11.783 1.00 87.19 81 TYR A CA 1
ATOM 615 C C . TYR A 1 81 ? 21.307 -11.007 -12.196 1.00 87.19 81 TYR A C 1
ATOM 617 O O . TYR A 1 81 ? 21.992 -11.973 -11.858 1.00 87.19 81 TYR A O 1
ATOM 625 N N . GLY A 1 82 ? 21.829 -10.018 -12.931 1.00 87.00 82 GLY A N 1
ATOM 626 C CA . GLY A 1 82 ? 23.244 -9.916 -13.302 1.00 87.00 82 GLY A CA 1
ATOM 627 C C . GLY A 1 82 ? 23.650 -10.760 -14.512 1.00 87.00 82 GLY A C 1
ATOM 628 O O . GLY A 1 82 ? 24.837 -10.843 -14.826 1.00 87.00 82 GLY A O 1
ATOM 629 N N . SER A 1 83 ? 22.686 -11.375 -15.201 1.00 88.94 83 SER A N 1
ATOM 630 C CA . SER A 1 83 ? 22.894 -12.079 -16.467 1.00 88.94 83 SER A CA 1
ATOM 631 C C . SER A 1 83 ? 22.238 -11.317 -17.619 1.00 88.94 83 SER A C 1
ATOM 633 O O . SER A 1 83 ? 21.286 -10.563 -17.435 1.00 88.94 83 SER A O 1
ATOM 635 N N . HIS A 1 84 ? 22.750 -11.497 -18.834 1.00 84.38 84 HIS A N 1
ATOM 636 C CA . HIS A 1 84 ? 22.125 -10.902 -20.015 1.00 84.38 84 HIS A CA 1
ATOM 637 C C . HIS A 1 84 ? 20.713 -11.465 -20.221 1.00 84.38 84 HIS A C 1
ATOM 639 O O . HIS A 1 84 ? 20.541 -12.685 -20.210 1.00 84.38 84 HIS A O 1
ATOM 645 N N . GLY A 1 85 ? 19.728 -10.591 -20.447 1.00 82.94 85 GLY A N 1
ATOM 646 C CA . GLY A 1 85 ? 18.338 -11.001 -20.667 1.00 82.94 85 GLY A CA 1
ATOM 647 C C . GLY A 1 85 ? 17.563 -11.306 -19.382 1.00 82.94 85 GLY A C 1
ATOM 648 O O . GLY A 1 85 ? 16.483 -11.887 -19.459 1.00 82.94 85 GLY A O 1
ATOM 649 N 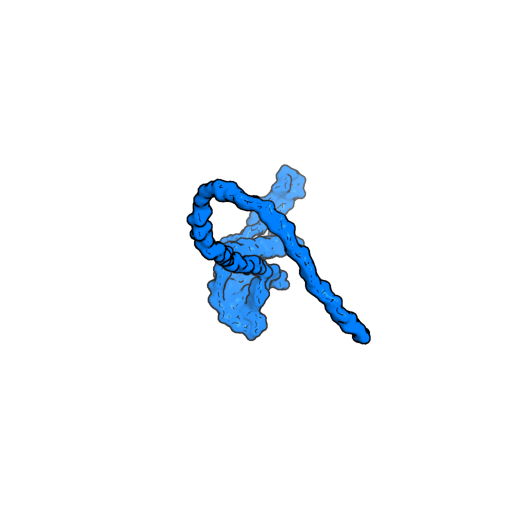N . THR A 1 86 ? 18.117 -10.980 -18.208 1.00 86.56 86 THR A N 1
ATOM 650 C CA . THR A 1 86 ? 17.446 -11.139 -16.906 1.00 86.56 86 THR A CA 1
ATOM 651 C C . THR A 1 86 ? 17.022 -9.807 -16.296 1.00 86.56 86 THR A C 1
ATOM 653 O O . THR A 1 86 ? 16.942 -9.693 -15.074 1.00 86.56 86 THR A O 1
ATOM 656 N N . GLU A 1 87 ? 16.838 -8.785 -17.127 1.00 89.06 87 GLU A N 1
ATOM 657 C CA . GLU A 1 87 ? 16.333 -7.484 -16.716 1.00 89.06 87 GLU A CA 1
ATOM 658 C C . GLU A 1 87 ? 14.844 -7.584 -16.352 1.00 89.06 87 GLU A C 1
ATOM 660 O O . GLU A 1 87 ? 14.060 -8.222 -17.055 1.00 89.06 87 GLU A O 1
ATOM 665 N N . PHE A 1 88 ? 14.450 -6.940 -15.259 1.00 89.06 88 PHE A N 1
ATOM 666 C CA . PHE A 1 88 ? 13.061 -6.838 -14.818 1.00 89.06 88 PHE A CA 1
ATOM 667 C C . PHE A 1 88 ? 12.798 -5.459 -14.208 1.00 89.06 88 PHE A C 1
ATOM 669 O O . PHE A 1 88 ? 13.714 -4.659 -14.002 1.00 89.06 88 PHE A O 1
ATOM 676 N N . THR A 1 89 ? 11.528 -5.150 -13.954 1.00 91.50 89 THR A N 1
ATOM 677 C CA . THR A 1 89 ? 11.137 -3.906 -13.283 1.00 91.50 89 THR A CA 1
ATOM 678 C C . THR A 1 89 ? 10.792 -4.200 -11.834 1.00 91.50 89 THR A C 1
ATOM 680 O O . THR A 1 89 ? 9.848 -4.930 -11.548 1.00 91.50 89 THR A O 1
ATOM 683 N N . ASN A 1 90 ? 11.555 -3.615 -10.918 1.00 94.25 90 ASN A N 1
ATOM 684 C CA . ASN A 1 90 ? 11.279 -3.639 -9.491 1.00 94.25 90 A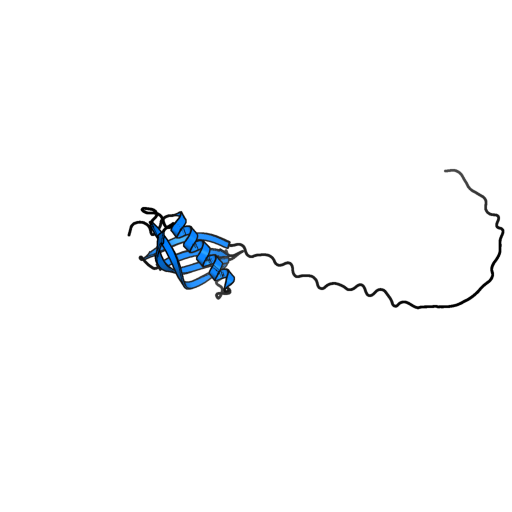SN A CA 1
ATOM 685 C C . ASN A 1 90 ? 10.430 -2.419 -9.089 1.00 94.25 90 ASN A C 1
ATOM 687 O O . ASN A 1 90 ? 10.289 -1.462 -9.857 1.00 94.25 90 ASN A O 1
ATOM 691 N N . VAL A 1 91 ? 9.853 -2.445 -7.888 1.00 96.56 91 VAL A N 1
ATOM 692 C CA . VAL A 1 91 ? 8.963 -1.394 -7.383 1.00 96.56 91 VAL A CA 1
ATOM 693 C C . VAL A 1 91 ? 9.311 -1.025 -5.952 1.00 96.56 91 VAL A C 1
ATOM 695 O O . VAL A 1 91 ? 9.547 -1.886 -5.111 1.00 96.56 91 VAL A O 1
ATOM 698 N N . GLU A 1 92 ? 9.267 0.273 -5.670 1.00 97.25 92 GLU A N 1
ATOM 699 C CA . GLU A 1 92 ? 9.411 0.825 -4.328 1.00 97.25 92 GLU A CA 1
ATOM 700 C C . GLU A 1 92 ? 8.232 1.752 -4.022 1.00 97.25 92 GLU A C 1
ATOM 702 O O . GLU A 1 92 ? 7.890 2.626 -4.822 1.00 97.25 92 GLU A O 1
ATOM 707 N N . VAL A 1 93 ? 7.606 1.574 -2.855 1.00 97.88 93 VAL A N 1
ATOM 708 C CA . VAL A 1 93 ? 6.624 2.534 -2.333 1.00 97.88 93 VAL A CA 1
ATOM 709 C C . VAL A 1 93 ? 7.385 3.728 -1.774 1.00 97.88 93 VAL A C 1
ATOM 711 O O . VAL A 1 93 ? 8.095 3.604 -0.779 1.00 97.88 93 VAL A O 1
ATOM 714 N N . SER A 1 94 ? 7.234 4.883 -2.418 1.00 97.50 94 SER A N 1
ATOM 715 C CA . SER A 1 94 ? 7.954 6.104 -2.050 1.00 97.50 94 SER A CA 1
ATOM 716 C C . SER A 1 94 ? 7.256 6.893 -0.944 1.00 97.50 94 SER A C 1
ATOM 718 O O . SER A 1 94 ? 7.909 7.633 -0.213 1.00 97.50 94 SER A O 1
ATOM 720 N N . GLU A 1 95 ? 5.935 6.748 -0.812 1.00 97.69 95 GLU A N 1
ATOM 721 C CA . GLU A 1 95 ? 5.139 7.450 0.195 1.00 97.69 95 GLU A CA 1
ATOM 722 C C . GLU A 1 95 ? 3.805 6.730 0.447 1.00 97.69 95 GLU A C 1
ATOM 724 O O . GLU A 1 95 ? 3.095 6.390 -0.502 1.00 97.69 95 GLU A O 1
ATOM 729 N N . LEU A 1 96 ? 3.429 6.576 1.721 1.00 97.44 96 LEU A N 1
ATOM 730 C CA . LEU A 1 96 ? 2.050 6.315 2.143 1.00 97.44 96 LEU A CA 1
ATOM 731 C C . LEU A 1 96 ? 1.401 7.666 2.464 1.00 97.44 96 LEU A C 1
ATOM 733 O O . LEU A 1 96 ? 1.826 8.341 3.398 1.00 97.44 96 LEU A O 1
ATOM 737 N N . LYS A 1 97 ? 0.423 8.092 1.661 1.00 94.69 97 LYS A N 1
ATOM 738 C CA . LYS A 1 97 ? -0.139 9.449 1.718 1.00 94.69 97 LYS A CA 1
ATOM 739 C C . LYS A 1 97 ? -1.183 9.608 2.809 1.00 94.69 97 LYS A C 1
ATOM 741 O O . LYS A 1 97 ? -0.994 10.354 3.763 1.00 94.69 97 LYS A O 1
ATOM 746 N N . GLU A 1 98 ? -2.319 8.952 2.622 1.00 93.81 98 GLU A N 1
ATOM 747 C CA . GLU A 1 98 ? -3.452 9.019 3.534 1.00 93.81 98 GLU A CA 1
ATOM 748 C C . GLU A 1 98 ? -3.850 7.590 3.894 1.00 93.81 98 GLU A C 1
ATOM 750 O O . GLU A 1 98 ? -4.072 6.761 3.011 1.00 93.81 98 GLU A O 1
ATOM 755 N N . ILE A 1 99 ? -3.927 7.311 5.197 1.00 97.31 99 ILE A N 1
ATOM 756 C CA . ILE A 1 99 ? -4.393 6.036 5.741 1.00 97.31 99 ILE A CA 1
ATOM 757 C C . ILE A 1 99 ? -5.715 6.306 6.459 1.00 97.31 99 ILE A C 1
ATOM 759 O O . ILE A 1 99 ? -5.743 6.813 7.581 1.00 97.31 99 ILE A O 1
ATOM 763 N N . LYS A 1 100 ? -6.831 5.976 5.801 1.00 97.94 100 LYS A N 1
ATOM 764 C CA . LYS A 1 100 ? -8.168 6.062 6.407 1.00 97.94 100 LYS A CA 1
ATOM 765 C C . LYS A 1 100 ? -8.490 4.757 7.095 1.00 97.94 100 LYS A C 1
ATOM 767 O O . LYS A 1 100 ? -8.646 3.732 6.426 1.00 97.94 100 LYS A O 1
ATOM 772 N N . ILE A 1 101 ? -8.627 4.815 8.412 1.00 98.00 101 ILE A N 1
ATOM 773 C CA . ILE A 1 101 ? -8.889 3.645 9.239 1.00 98.00 101 ILE A CA 1
ATOM 774 C C . ILE A 1 101 ? -10.349 3.629 9.658 1.00 98.00 101 ILE A C 1
ATOM 776 O O . ILE A 1 101 ? -10.866 4.621 10.171 1.00 98.00 101 ILE A O 1
ATOM 780 N N . LYS A 1 102 ? -10.997 2.482 9.479 1.00 97.81 102 LYS A N 1
ATOM 781 C CA . LYS A 1 102 ? -12.324 2.218 10.025 1.00 97.81 102 LYS A CA 1
ATOM 782 C C . LYS A 1 102 ? -12.432 0.804 10.570 1.00 97.81 102 LYS A C 1
ATOM 784 O O . LYS A 1 102 ? -11.743 -0.093 10.100 1.00 97.81 102 LYS A O 1
ATOM 789 N N . THR A 1 103 ? -13.314 0.586 11.526 1.00 96.50 103 THR A N 1
ATOM 790 C CA . THR A 1 103 ? -13.737 -0.758 11.943 1.00 96.50 103 THR A CA 1
ATOM 791 C C . THR A 1 103 ? -14.718 -1.365 10.936 1.00 96.50 103 THR A C 1
ATOM 793 O O . THR A 1 103 ? -15.230 -0.681 10.045 1.00 96.50 103 THR A O 1
ATOM 796 N N . LEU A 1 104 ? -15.009 -2.662 11.080 1.00 91.69 104 LEU A N 1
ATOM 797 C CA . LEU A 1 104 ? -15.973 -3.389 10.237 1.00 91.69 104 LEU A CA 1
ATOM 798 C C . LEU A 1 104 ? -17.388 -2.779 10.245 1.00 91.69 104 LEU A C 1
ATOM 800 O O . LEU A 1 104 ? -18.104 -2.873 9.250 1.00 91.69 104 LEU A O 1
ATOM 804 N N . ASP A 1 105 ? -17.785 -2.138 11.345 1.00 94.56 105 ASP A N 1
ATOM 805 C CA . ASP A 1 105 ? -19.065 -1.429 11.480 1.00 94.56 105 ASP A CA 1
ATOM 806 C C . ASP A 1 105 ? -19.058 -0.016 10.857 1.00 94.56 105 ASP A C 1
ATOM 808 O O . ASP A 1 105 ? -20.100 0.636 10.793 1.00 94.56 105 ASP A O 1
ATOM 812 N N . GLY A 1 106 ? -17.905 0.445 10.360 1.00 95.25 106 GLY A N 1
ATOM 813 C CA . GLY A 1 106 ? -17.734 1.732 9.692 1.00 95.25 106 GLY A CA 1
ATOM 814 C C . GLY A 1 106 ? -17.300 2.888 10.593 1.00 95.25 106 GLY A C 1
ATOM 815 O O . GLY A 1 106 ? -17.173 4.000 10.085 1.00 95.25 106 GLY A O 1
ATOM 816 N N . THR A 1 107 ? -17.048 2.664 11.886 1.00 97.44 107 THR A N 1
ATOM 817 C CA . THR A 1 107 ? -16.535 3.721 12.775 1.00 97.44 107 THR A CA 1
ATOM 818 C C . THR A 1 107 ? -15.127 4.135 12.351 1.00 97.44 107 THR A C 1
ATOM 820 O O . THR A 1 107 ? -14.240 3.293 12.246 1.00 97.44 107 THR A O 1
ATOM 823 N N . GLU A 1 108 ? -14.911 5.430 12.111 1.00 97.56 108 GLU A N 1
ATOM 824 C CA . GLU A 1 108 ? -13.617 5.969 11.679 1.00 97.56 108 GLU A CA 1
ATOM 825 C C . GLU A 1 108 ? -12.676 6.244 12.857 1.00 97.56 108 GLU A C 1
ATOM 827 O O . GLU A 1 108 ? -13.092 6.687 13.931 1.00 97.56 108 GLU A O 1
ATOM 832 N N . PHE A 1 109 ? -11.383 6.025 12.629 1.00 97.06 109 PHE A N 1
ATOM 833 C CA . PHE A 1 109 ? -10.323 6.249 13.602 1.00 97.06 109 PHE A CA 1
ATOM 834 C C . PHE A 1 109 ? -9.228 7.130 13.012 1.00 97.06 109 PHE A C 1
ATOM 836 O O . PHE A 1 109 ? -8.931 7.089 11.818 1.00 97.06 109 PHE A O 1
ATOM 843 N N . ARG A 1 110 ? -8.580 7.908 13.886 1.00 96.38 110 ARG A N 1
ATOM 844 C CA . ARG A 1 110 ? -7.304 8.537 13.539 1.00 96.38 110 ARG A CA 1
ATOM 845 C C . ARG A 1 110 ? -6.281 7.442 13.257 1.00 96.38 110 ARG A C 1
ATOM 847 O O . ARG A 1 110 ? -6.285 6.420 13.943 1.00 96.38 110 ARG A O 1
ATOM 854 N N . ASP A 1 111 ? -5.380 7.715 12.320 1.00 95.44 111 ASP A N 1
ATOM 855 C CA . ASP A 1 111 ? -4.232 6.859 12.066 1.00 95.44 111 ASP A CA 1
ATOM 856 C C . ASP A 1 111 ? -3.467 6.558 13.370 1.00 95.44 111 ASP A C 1
ATOM 858 O O . ASP A 1 111 ? -3.002 7.464 14.072 1.00 95.44 111 ASP A O 1
ATOM 862 N N . PHE A 1 112 ? -3.424 5.274 13.720 1.00 95.75 112 PHE A N 1
ATOM 863 C CA . PHE A 1 112 ? -2.705 4.731 14.871 1.00 95.75 112 PHE A CA 1
ATOM 864 C C . PHE A 1 112 ? -1.522 3.855 14.452 1.00 95.75 112 PHE A C 1
ATOM 866 O O . PHE A 1 112 ? -0.859 3.277 15.316 1.00 95.75 112 PHE A O 1
ATOM 873 N N . THR A 1 113 ? -1.275 3.735 13.148 1.00 96.00 113 THR A N 1
ATOM 874 C CA . THR A 1 113 ? -0.207 2.901 12.611 1.00 96.00 113 THR A CA 1
ATOM 875 C C . THR A 1 113 ? 1.162 3.452 12.997 1.00 96.00 113 THR A C 1
ATOM 877 O O . THR A 1 113 ? 1.363 4.650 13.213 1.00 96.00 113 THR A O 1
ATOM 880 N N . ASN A 1 114 ? 2.123 2.548 13.129 1.00 95.19 114 ASN A N 1
ATOM 881 C CA . ASN A 1 114 ? 3.505 2.851 13.459 1.00 95.19 114 ASN A CA 1
ATOM 882 C C . ASN A 1 114 ? 4.454 2.443 12.317 1.00 95.19 114 ASN A C 1
ATOM 884 O O . ASN A 1 114 ? 4.045 1.934 11.276 1.00 95.19 114 ASN A O 1
ATOM 888 N N . ALA A 1 115 ? 5.756 2.646 12.524 1.00 95.75 115 ALA A N 1
ATOM 889 C CA . ALA A 1 115 ? 6.768 2.352 11.512 1.00 95.75 115 ALA A CA 1
ATOM 890 C C . ALA A 1 115 ? 6.791 0.877 11.065 1.00 95.75 115 ALA A C 1
ATOM 892 O O . ALA A 1 115 ? 7.047 0.606 9.895 1.00 95.75 115 ALA A O 1
ATOM 893 N N . ASN A 1 116 ? 6.515 -0.073 11.966 1.00 95.81 116 ASN A N 1
ATOM 894 C CA . ASN A 1 116 ? 6.430 -1.488 11.605 1.00 95.81 116 ASN A CA 1
ATOM 895 C C . ASN A 1 116 ? 5.204 -1.747 10.722 1.00 95.81 116 ASN A C 1
ATOM 897 O O . ASN A 1 116 ? 5.322 -2.430 9.710 1.00 95.81 116 ASN A O 1
ATOM 901 N N . ASP A 1 117 ? 4.056 -1.152 11.052 1.00 96.69 117 ASP A N 1
ATOM 902 C CA . ASP A 1 117 ? 2.855 -1.258 10.216 1.00 96.69 117 ASP A CA 1
ATOM 903 C C . ASP A 1 117 ? 3.119 -0.722 8.805 1.00 96.69 117 ASP A C 1
ATOM 905 O O . ASP A 1 117 ? 2.773 -1.369 7.822 1.00 96.69 117 ASP A O 1
ATOM 909 N N . HIS A 1 118 ? 3.806 0.420 8.691 1.00 97.62 118 HIS A N 1
ATOM 910 C CA . HIS A 1 118 ? 4.151 1.025 7.400 1.00 97.62 118 HIS A CA 1
ATOM 911 C C . HIS A 1 118 ? 5.072 0.123 6.576 1.00 97.62 118 HIS A C 1
ATOM 913 O O . HIS A 1 118 ? 4.864 -0.036 5.376 1.00 97.62 118 HIS A O 1
ATOM 919 N N . GLN A 1 119 ? 6.057 -0.520 7.212 1.00 97.50 119 GLN A N 1
ATOM 920 C CA . GLN A 1 119 ? 6.928 -1.487 6.539 1.00 97.50 119 GLN A CA 1
ATOM 921 C C . GLN A 1 119 ? 6.140 -2.685 6.001 1.00 97.50 119 GLN A C 1
ATOM 923 O O . GLN A 1 119 ? 6.359 -3.088 4.859 1.00 97.50 119 GLN A O 1
ATOM 928 N N . GLN A 1 120 ? 5.202 -3.221 6.786 1.00 97.69 120 GLN A N 1
ATOM 929 C CA . GLN A 1 120 ? 4.372 -4.344 6.348 1.00 97.69 120 GLN A CA 1
ATOM 930 C C . GLN A 1 120 ? 3.408 -3.943 5.227 1.00 97.69 120 GLN A C 1
ATOM 932 O O . GLN A 1 120 ? 3.268 -4.673 4.247 1.00 97.69 120 GLN A O 1
ATOM 937 N N . ILE A 1 121 ? 2.798 -2.758 5.320 1.00 98.25 121 ILE A N 1
ATOM 938 C CA . ILE A 1 121 ? 1.952 -2.189 4.263 1.00 98.25 121 ILE A CA 1
ATOM 939 C C . ILE A 1 121 ? 2.751 -2.042 2.962 1.00 98.25 121 ILE A C 1
ATOM 941 O O . ILE A 1 121 ? 2.308 -2.523 1.918 1.00 98.25 121 ILE A O 1
ATOM 945 N N . ASN A 1 122 ? 3.952 -1.460 3.021 1.00 98.31 122 ASN A N 1
ATOM 946 C CA . ASN A 1 122 ? 4.823 -1.317 1.855 1.00 98.31 122 ASN A CA 1
ATOM 947 C C . ASN A 1 122 ? 5.179 -2.677 1.247 1.00 98.31 122 ASN A C 1
ATOM 949 O O . ASN A 1 122 ? 5.071 -2.849 0.035 1.00 98.31 122 ASN A O 1
ATOM 953 N N . ALA A 1 123 ? 5.558 -3.654 2.075 1.00 98.06 123 ALA A N 1
ATOM 954 C CA . ALA A 1 123 ? 5.910 -4.993 1.612 1.00 98.06 123 ALA A CA 1
ATOM 955 C C . ALA A 1 123 ? 4.735 -5.689 0.903 1.00 98.06 123 ALA A C 1
ATOM 957 O O . ALA A 1 123 ? 4.932 -6.288 -0.154 1.00 98.06 123 ALA A O 1
ATOM 958 N N . MET A 1 124 ? 3.514 -5.571 1.437 1.00 98.19 124 MET A N 1
ATOM 959 C CA . MET A 1 124 ? 2.311 -6.116 0.797 1.00 98.19 124 MET A CA 1
ATOM 960 C C . MET A 1 124 ? 2.012 -5.436 -0.543 1.00 98.19 124 MET A C 1
ATOM 962 O O . MET A 1 124 ? 1.735 -6.123 -1.524 1.00 98.19 124 MET A O 1
ATOM 966 N N . ILE A 1 125 ? 2.099 -4.103 -0.603 1.00 98.44 125 ILE A N 1
ATOM 967 C CA . ILE A 1 125 ? 1.873 -3.329 -1.832 1.00 98.44 125 ILE A CA 1
ATOM 968 C C . ILE A 1 125 ? 2.888 -3.723 -2.912 1.00 98.44 125 ILE A C 1
ATOM 970 O O . ILE A 1 125 ? 2.492 -4.079 -4.022 1.00 98.44 125 ILE A O 1
ATOM 974 N N . VAL A 1 126 ? 4.185 -3.708 -2.586 1.00 97.94 126 VAL A N 1
ATOM 975 C CA . VAL A 1 126 ? 5.262 -4.081 -3.519 1.00 97.94 126 VAL A CA 1
ATOM 976 C C . VAL A 1 126 ? 5.093 -5.526 -3.977 1.00 97.94 126 VAL A C 1
ATOM 978 O O . VAL A 1 126 ? 5.084 -5.791 -5.178 1.00 97.94 126 VAL A O 1
ATOM 981 N N . GLY A 1 127 ? 4.904 -6.453 -3.034 1.00 97.38 127 GLY A N 1
ATOM 982 C CA . GLY A 1 127 ? 4.740 -7.872 -3.333 1.00 97.38 127 GLY A CA 1
ATOM 983 C C . GLY A 1 127 ? 3.583 -8.127 -4.293 1.00 97.38 127 GLY A C 1
ATOM 984 O O . GLY A 1 127 ? 3.757 -8.841 -5.276 1.00 97.38 127 GLY A O 1
ATOM 985 N N . TYR A 1 128 ? 2.434 -7.485 -4.071 1.00 97.56 128 TYR A N 1
ATOM 986 C CA . TYR A 1 128 ? 1.276 -7.619 -4.950 1.00 97.56 128 TYR A CA 1
ATOM 987 C C . TYR A 1 128 ? 1.528 -7.034 -6.344 1.00 97.56 128 TYR A C 1
ATOM 989 O O . TYR A 1 128 ? 1.199 -7.668 -7.345 1.00 97.56 128 TYR A O 1
ATOM 997 N N . ILE A 1 129 ? 2.137 -5.847 -6.433 1.00 97.19 129 ILE A N 1
ATOM 998 C CA . ILE A 1 129 ? 2.451 -5.219 -7.724 1.00 97.19 129 ILE A CA 1
ATOM 999 C C . ILE A 1 129 ? 3.364 -6.120 -8.565 1.00 97.19 129 ILE A C 1
ATOM 1001 O O . ILE A 1 129 ? 3.088 -6.321 -9.750 1.00 97.19 129 ILE A O 1
ATOM 1005 N N . LEU A 1 130 ? 4.408 -6.683 -7.952 1.00 95.12 130 LEU A N 1
ATOM 1006 C CA . LEU A 1 130 ? 5.367 -7.554 -8.632 1.00 95.12 130 LEU A CA 1
ATOM 1007 C C . LEU A 1 130 ? 4.760 -8.920 -8.973 1.00 95.12 130 LEU A C 1
ATOM 1009 O O . LEU A 1 130 ? 4.863 -9.364 -10.111 1.00 95.12 130 LEU A O 1
ATOM 1013 N N . GLN A 1 131 ? 4.068 -9.564 -8.028 1.00 95.25 131 GLN A N 1
ATOM 1014 C CA . GLN A 1 131 ? 3.442 -10.876 -8.236 1.00 95.25 131 GLN A CA 1
ATOM 1015 C C . GLN A 1 131 ? 2.406 -10.860 -9.368 1.00 95.25 131 GLN A C 1
ATOM 1017 O O . GLN A 1 131 ? 2.217 -11.865 -10.053 1.00 95.25 131 GLN A O 1
ATOM 1022 N N . HIS A 1 132 ? 1.721 -9.731 -9.553 1.00 95.06 132 HIS A N 1
ATOM 1023 C CA . HIS A 1 132 ? 0.699 -9.561 -10.581 1.00 95.06 132 HIS A CA 1
ATOM 1024 C C . HIS A 1 132 ? 1.190 -8.798 -11.819 1.00 95.06 132 HIS A C 1
ATOM 1026 O O . HIS A 1 132 ? 0.371 -8.489 -12.684 1.00 95.06 132 HIS A O 1
ATOM 1032 N N . HIS A 1 133 ? 2.493 -8.513 -11.928 1.00 93.12 133 HIS A N 1
ATOM 1033 C CA . HIS A 1 133 ? 3.107 -7.828 -13.072 1.00 93.12 133 HIS A CA 1
ATOM 1034 C C . HIS A 1 133 ? 2.416 -6.500 -13.437 1.00 93.12 133 HIS A C 1
ATOM 1036 O O . HIS A 1 133 ? 2.291 -6.148 -14.608 1.00 93.12 133 HIS A O 1
ATOM 1042 N N . LEU A 1 134 ? 1.946 -5.734 -12.442 1.00 94.00 134 LEU A N 1
ATOM 1043 C CA . LEU A 1 134 ? 1.096 -4.556 -12.691 1.00 94.00 134 LEU A CA 1
ATOM 1044 C C . LEU A 1 134 ? 1.842 -3.368 -13.324 1.00 94.00 134 LEU A C 1
ATOM 1046 O O . LEU A 1 134 ? 1.210 -2.380 -13.695 1.00 94.00 134 LEU A O 1
ATOM 1050 N N . VAL A 1 135 ? 3.170 -3.449 -13.423 1.00 91.62 135 VAL A N 1
ATOM 1051 C CA . VAL A 1 135 ? 4.050 -2.398 -13.960 1.00 91.62 135 VAL A CA 1
ATOM 1052 C C . VAL A 1 135 ? 4.908 -2.867 -15.138 1.00 91.62 135 VAL A C 1
ATOM 1054 O O . VAL A 1 135 ? 5.611 -2.059 -15.739 1.00 91.62 135 VAL A O 1
ATOM 1057 N N . GLU A 1 136 ? 4.868 -4.155 -15.486 1.00 79.25 136 GLU A N 1
ATOM 1058 C CA . GLU A 1 136 ? 5.649 -4.698 -16.598 1.00 79.25 136 GLU A CA 1
ATOM 1059 C C . GLU A 1 136 ? 4.874 -4.483 -17.908 1.00 79.25 136 GLU A C 1
ATOM 1061 O O . GLU A 1 136 ? 3.897 -5.174 -18.183 1.00 79.25 136 GLU A O 1
ATOM 1066 N N . GLY A 1 137 ? 5.280 -3.491 -18.709 1.00 62.53 137 GLY A N 1
ATOM 1067 C CA . GLY A 1 137 ? 4.666 -3.214 -20.019 1.00 62.53 137 GLY A CA 1
ATOM 1068 C C . GLY A 1 137 ? 4.292 -1.757 -20.308 1.00 62.53 137 GLY A C 1
ATOM 1069 O O . GLY A 1 137 ? 3.523 -1.526 -21.244 1.00 62.53 137 GLY A O 1
ATOM 1070 N N . VAL A 1 138 ? 4.803 -0.794 -19.531 1.00 48.12 138 VAL A N 1
ATOM 1071 C CA . VAL A 1 138 ? 4.749 0.645 -19.863 1.00 48.12 138 VAL A CA 1
ATOM 1072 C C . VAL A 1 138 ? 5.955 1.044 -20.706 1.00 48.12 138 VAL A C 1
ATOM 1074 O O . VAL A 1 138 ? 7.074 0.599 -20.368 1.00 48.12 138 VAL A O 1
#

pLDDT: mean 80.86, std 22.96, range [31.3, 98.56]

Radius of gyration: 35.3 Å; Cα contacts (8 Å, |Δi|>4): 174; chains: 1; bounding box: 45×66×95 Å

Solvent-accessible surface area (backbone atoms only — not comparable to full-atom values): 9090 Å² total; per-residue (Å²): 141,84,83,87,88,90,80,90,90,88,82,89,87,90,86,85,91,86,83,89,82,90,75,85,74,72,79,84,76,78,79,74,72,77,80,74,77,80,84,74,81,86,49,77,45,80,77,46,75,44,77,76,51,101,44,31,30,40,35,36,32,37,49,68,75,31,42,34,43,35,35,33,33,39,47,80,41,86,43,62,83,82,51,92,92,41,68,46,78,42,66,46,70,78,42,80,74,47,62,50,31,23,37,87,91,60,56,73,47,78,76,78,78,49,74,67,53,51,52,51,52,44,51,52,54,39,50,50,41,59,78,65,48,74,72,72,85,124

Nearest PDB structures (foldseek):
  4ifd-assembly1_C  TM=3.400E-01  e=5.623E+00  Saccharomyces cerevisiae S288C

Mean predicted aligned error: 14.07 Å

Sequence (138 aa):
MLRRPFSAFVLAVTLPITGLFIYSGKANQQVTLPAISAYTPSTYGLESLKLTSPTTGTAIITLDDFILNVDFNYITVPDSYGSHGTEFTNVEVSELKEIKIKTLDGTEFRDFTNANDHQQINAMIVGYILQHHLVEGV

Organism: NCBI:txid632955

Foldseek 3Di:
DDDDDDDDDDDDDDDDDDDDDDDPDDDPPPPPDPPPPPDDDWDKDWPDKDAPDLFWIWTWMDTHQKTWIWIFGKDWDWDAPPDPPRIDIAMFTPDGDDIWMAGPVGHTDDDPDDPVNVVVVRCVRRVVCVVVVVNPPD

Secondary structure (DSSP, 8-state):
---------------------------------------PPPPEEEEEEEEEETTEEEEEEEETTEEEEEEEEEEEEEEE-SSTT-EEEEEEEEEEEEEEEEETT--EE-----HHHHHHHHHHHHHHHHHTTTTTT-